Protein AF-A0A3B9KYA5-F1 (afdb_monomer)

Nearest PDB structures (foldseek):
  1zg2-assembly1_A  TM=2.903E-01  e=6.219E+00  Halalkalibacterium halodurans
  2adb-assembly1_A  TM=3.787E-01  e=8.747E+00  Homo sapiens

Structure (mmCIF, N/CA/C/O backbone):
data_AF-A0A3B9KYA5-F1
#
_entry.id   AF-A0A3B9KYA5-F1
#
loop_
_atom_site.group_PDB
_atom_site.id
_atom_site.type_symbol
_atom_site.label_atom_id
_atom_site.label_alt_id
_atom_site.label_comp_id
_atom_site.label_asym_id
_atom_site.label_entity_id
_atom_site.label_seq_id
_atom_site.pdbx_PDB_ins_code
_atom_site.Cartn_x
_atom_site.Cartn_y
_atom_site.Cartn_z
_atom_site.occupancy
_atom_site.B_iso_or_equiv
_atom_site.auth_seq_id
_atom_site.auth_comp_id
_atom_site.auth_asym_id
_atom_site.auth_atom_id
_atom_site.pdbx_PDB_model_num
ATOM 1 N N . MET A 1 1 ? -7.004 -2.090 -8.930 1.00 89.12 1 MET A N 1
ATOM 2 C CA . MET A 1 1 ? -6.423 -2.524 -7.643 1.00 89.12 1 MET A CA 1
ATOM 3 C C . MET A 1 1 ? -5.636 -1.366 -7.054 1.00 89.12 1 MET A C 1
ATOM 5 O O . MET A 1 1 ? -4.995 -0.646 -7.810 1.00 89.12 1 MET A O 1
ATOM 9 N N . ILE A 1 2 ? -5.721 -1.164 -5.742 1.00 94.06 2 ILE A N 1
ATOM 10 C CA . ILE A 1 2 ? -5.070 -0.092 -4.983 1.00 94.06 2 ILE A CA 1
ATOM 11 C C . ILE A 1 2 ? -4.111 -0.746 -3.991 1.00 94.06 2 ILE A C 1
ATOM 13 O O . ILE A 1 2 ? -4.488 -1.706 -3.320 1.00 94.06 2 ILE A O 1
ATOM 17 N N . ARG A 1 3 ? -2.888 -0.224 -3.901 1.00 94.00 3 ARG A N 1
ATOM 18 C CA . ARG A 1 3 ? -1.895 -0.633 -2.905 1.00 94.00 3 ARG A CA 1
ATOM 19 C C . ARG A 1 3 ? -1.982 0.297 -1.700 1.00 94.00 3 ARG A C 1
ATOM 21 O O . ARG A 1 3 ? -1.852 1.510 -1.870 1.00 94.00 3 ARG A O 1
ATOM 28 N N . TYR A 1 4 ? -2.168 -0.262 -0.510 1.00 95.00 4 TYR A N 1
ATOM 29 C CA . TYR A 1 4 ? -2.087 0.477 0.748 1.00 95.00 4 TYR A CA 1
ATOM 30 C C . TYR A 1 4 ? -0.863 0.038 1.546 1.00 95.00 4 TYR A C 1
ATOM 32 O O . TYR A 1 4 ? -0.582 -1.156 1.637 1.00 95.00 4 TYR A O 1
ATOM 40 N N . ALA A 1 5 ? -0.175 1.017 2.133 1.00 95.06 5 ALA A N 1
ATOM 41 C CA . ALA A 1 5 ? 0.721 0.785 3.255 1.00 95.06 5 ALA A CA 1
ATOM 42 C C . ALA A 1 5 ? -0.135 0.682 4.522 1.00 95.06 5 ALA A C 1
ATOM 44 O O . ALA A 1 5 ? -0.988 1.542 4.777 1.00 95.06 5 ALA A O 1
ATOM 45 N N . LEU A 1 6 ? 0.046 -0.397 5.267 1.00 95.62 6 LEU A N 1
ATOM 46 C CA . LEU A 1 6 ? -0.723 -0.757 6.444 1.00 95.62 6 LEU A CA 1
ATOM 47 C C . LEU A 1 6 ? 0.216 -0.908 7.639 1.00 95.62 6 LEU A C 1
ATOM 49 O O . LEU A 1 6 ? 1.379 -1.266 7.486 1.00 95.62 6 LEU A O 1
ATOM 53 N N . ILE A 1 7 ? -0.306 -0.655 8.832 1.00 96.38 7 ILE A N 1
ATOM 54 C CA . ILE A 1 7 ? 0.396 -0.890 10.092 1.00 96.38 7 ILE A CA 1
ATOM 55 C C . ILE A 1 7 ? -0.528 -1.607 11.068 1.00 96.38 7 ILE A C 1
ATOM 57 O O . ILE A 1 7 ? -1.719 -1.295 11.158 1.00 96.38 7 ILE A O 1
ATOM 61 N N . CYS A 1 8 ? 0.017 -2.583 11.787 1.00 96.88 8 CYS A N 1
ATOM 62 C CA . CYS A 1 8 ? -0.670 -3.21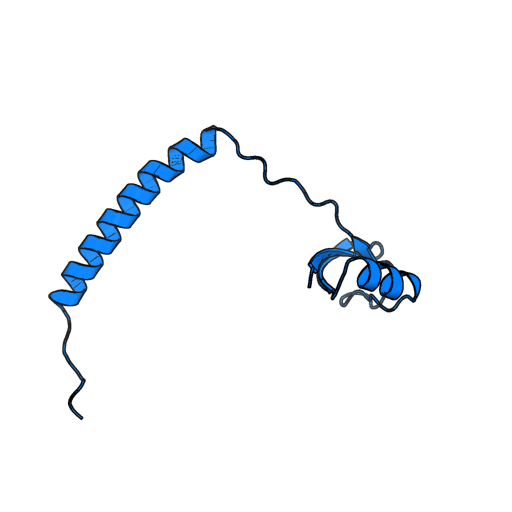1 12.906 1.00 96.88 8 CYS A CA 1
ATOM 63 C C . CYS A 1 8 ? -0.453 -2.392 14.182 1.00 96.88 8 CYS A C 1
ATOM 65 O O . CYS A 1 8 ? 0.685 -2.197 14.598 1.00 96.88 8 CYS A O 1
ATOM 67 N N . SER A 1 9 ? -1.530 -1.965 14.837 1.00 94.81 9 SER A N 1
ATOM 68 C CA . SER A 1 9 ? -1.448 -1.176 16.072 1.00 94.81 9 SER A CA 1
ATOM 69 C C . SER A 1 9 ? -0.931 -1.981 17.271 1.00 94.81 9 SER A C 1
ATOM 71 O O . SER A 1 9 ? -0.442 -1.390 18.226 1.00 94.81 9 SER A O 1
ATOM 73 N N . ASP A 1 10 ? -1.043 -3.315 17.238 1.00 95.06 10 ASP A N 1
ATOM 74 C CA . ASP A 1 10 ? -0.693 -4.172 18.381 1.00 95.06 10 ASP A CA 1
ATOM 75 C C . ASP A 1 10 ? 0.810 -4.497 18.449 1.00 95.06 10 ASP A C 1
ATOM 77 O O . ASP A 1 10 ? 1.337 -4.764 19.525 1.00 95.06 10 ASP A O 1
ATOM 81 N N . CYS A 1 11 ? 1.500 -4.523 17.303 1.00 95.75 11 CYS A N 1
ATOM 82 C CA . CYS A 1 11 ? 2.918 -4.902 17.213 1.00 95.75 11 CYS A CA 1
ATOM 83 C C . CYS A 1 11 ? 3.762 -3.965 16.338 1.00 95.75 11 CYS A C 1
ATOM 85 O O . CYS A 1 11 ? 4.901 -4.300 16.025 1.00 95.75 11 CYS A O 1
ATOM 87 N N . GLU A 1 12 ? 3.189 -2.839 15.901 1.00 94.81 12 GLU A N 1
ATOM 88 C CA . GLU A 1 12 ? 3.827 -1.818 15.051 1.00 94.81 12 GLU A CA 1
ATOM 89 C C . GLU A 1 12 ? 4.448 -2.355 13.749 1.00 94.81 12 GLU A C 1
ATOM 91 O O . GLU A 1 12 ? 5.252 -1.685 13.111 1.00 94.81 12 GLU A O 1
ATOM 96 N N . HIS A 1 13 ? 4.040 -3.548 13.311 1.00 95.88 13 HIS A N 1
ATOM 97 C CA . HIS A 1 13 ? 4.494 -4.139 12.058 1.00 95.88 13 HIS A CA 1
ATOM 98 C C . HIS A 1 13 ? 3.886 -3.400 10.862 1.00 95.88 13 HIS A C 1
ATOM 100 O O . HIS A 1 13 ? 2.659 -3.377 10.699 1.00 95.88 13 HIS A O 1
ATOM 106 N N . ASP A 1 14 ? 4.748 -2.832 10.023 1.00 95.38 14 ASP A N 1
ATOM 107 C CA . ASP A 1 14 ? 4.408 -2.232 8.740 1.00 95.38 14 ASP A CA 1
ATOM 108 C C . ASP A 1 14 ? 4.421 -3.271 7.614 1.00 95.38 14 ASP A C 1
ATOM 110 O O . ASP A 1 14 ? 5.270 -4.158 7.552 1.00 95.38 14 ASP A O 1
ATOM 114 N N . PHE A 1 15 ? 3.444 -3.185 6.716 1.00 95.75 15 PHE A N 1
ATOM 115 C CA . PHE A 1 15 ? 3.353 -4.065 5.556 1.00 95.75 15 PHE A CA 1
ATOM 116 C C . PHE A 1 15 ? 2.493 -3.451 4.454 1.00 95.75 15 PHE A C 1
ATOM 118 O O . PHE A 1 15 ? 1.833 -2.428 4.630 1.00 95.75 15 PHE A O 1
ATOM 125 N N . GLU A 1 16 ? 2.472 -4.094 3.290 1.00 95.19 16 GLU A N 1
ATOM 126 C CA . GLU A 1 16 ? 1.674 -3.647 2.153 1.00 95.19 16 GLU A CA 1
ATOM 127 C C . GLU A 1 16 ? 0.654 -4.700 1.734 1.00 95.19 16 GLU A C 1
ATOM 129 O O . GLU A 1 16 ? 0.927 -5.901 1.747 1.00 95.19 16 GLU A O 1
ATOM 134 N N . ALA A 1 17 ? -0.523 -4.240 1.310 1.00 94.81 17 ALA A N 1
ATOM 135 C CA . ALA A 1 17 ? -1.560 -5.106 0.767 1.00 94.81 17 ALA A CA 1
ATOM 136 C C . ALA A 1 17 ? -2.307 -4.441 -0.394 1.00 94.81 17 ALA A C 1
ATOM 138 O O . ALA A 1 17 ? -2.431 -3.213 -0.486 1.00 94.81 17 ALA A O 1
ATOM 139 N N . TRP A 1 18 ? -2.804 -5.284 -1.298 1.00 96.00 18 TRP A N 1
ATOM 140 C CA . TRP A 1 18 ? -3.525 -4.872 -2.496 1.00 96.00 18 TRP A CA 1
ATOM 141 C C . TRP A 1 18 ? -5.011 -5.175 -2.361 1.00 96.00 18 TRP A C 1
ATOM 143 O O . TRP A 1 18 ? -5.404 -6.299 -2.064 1.00 96.00 18 TRP A O 1
ATOM 153 N N . PHE A 1 19 ? -5.841 -4.181 -2.661 1.00 96.88 19 PHE A N 1
ATOM 154 C CA . PHE A 1 19 ? -7.296 -4.287 -2.602 1.00 96.88 19 PHE A CA 1
ATOM 155 C C . PHE A 1 19 ? -7.902 -3.954 -3.964 1.00 96.88 19 PHE A C 1
ATOM 157 O O . PHE A 1 19 ? -7.328 -3.197 -4.752 1.00 96.88 19 PHE A O 1
ATOM 164 N N . ALA A 1 20 ? -9.070 -4.512 -4.279 1.00 97.25 20 ALA A N 1
ATOM 165 C CA . ALA A 1 20 ? -9.750 -4.222 -5.544 1.00 97.25 20 ALA A CA 1
ATOM 166 C C . ALA A 1 20 ? -10.117 -2.727 -5.665 1.00 97.25 20 ALA A C 1
ATOM 168 O O . ALA A 1 20 ? -9.874 -2.115 -6.709 1.00 97.25 20 ALA A O 1
ATOM 169 N N . SER A 1 21 ? -10.614 -2.147 -4.569 1.00 96.88 21 SER A N 1
ATOM 170 C CA . SER A 1 21 ? -11.028 -0.750 -4.398 1.00 96.88 21 SER A CA 1
ATOM 171 C C . SER A 1 21 ? -10.768 -0.282 -2.956 1.00 96.88 21 SER A C 1
ATOM 173 O O . SER A 1 21 ? -10.406 -1.087 -2.097 1.00 96.88 21 SER A O 1
ATOM 175 N N . SER A 1 22 ? -10.987 1.007 -2.670 1.00 95.19 22 SER A N 1
ATOM 176 C CA . SER A 1 22 ? -10.930 1.533 -1.298 1.00 95.19 22 SER A CA 1
ATOM 177 C C . SER A 1 22 ? -12.034 0.937 -0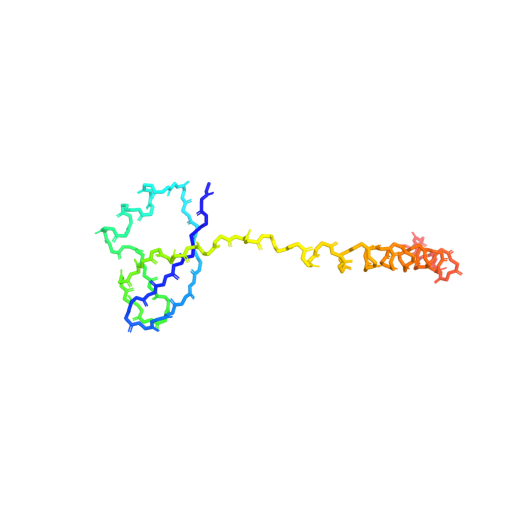.423 1.00 95.19 22 SER A C 1
ATOM 179 O O . SER A 1 22 ? -11.757 0.480 0.680 1.00 95.19 22 SER A O 1
ATOM 181 N N . SER A 1 23 ? -13.255 0.840 -0.959 1.00 97.38 23 SER A N 1
ATOM 182 C CA . SER A 1 23 ? -14.400 0.237 -0.269 1.00 97.38 23 SER A CA 1
ATOM 183 C C . SER A 1 23 ? -14.179 -1.233 0.086 1.00 97.38 23 SER A C 1
ATOM 185 O O . SER A 1 23 ? -14.644 -1.684 1.126 1.00 97.38 23 SER A O 1
ATOM 187 N N . ALA A 1 24 ? -13.434 -1.978 -0.738 1.00 97.38 24 ALA A N 1
ATOM 188 C CA . ALA A 1 24 ? -13.093 -3.366 -0.446 1.00 97.38 24 ALA A CA 1
ATOM 189 C C . ALA A 1 24 ? -12.151 -3.496 0.760 1.00 97.38 24 ALA A C 1
ATOM 191 O O . ALA A 1 24 ? -12.245 -4.487 1.480 1.00 97.38 24 ALA A O 1
ATOM 192 N N . PHE A 1 25 ? -11.245 -2.533 0.978 1.00 96.56 25 PHE A N 1
ATOM 193 C CA . PHE A 1 25 ? -10.454 -2.483 2.211 1.00 96.56 25 PHE A CA 1
ATOM 194 C C . PHE A 1 25 ? -11.355 -2.175 3.406 1.00 96.56 25 PHE A C 1
ATOM 196 O O . PHE A 1 25 ? -11.282 -2.880 4.408 1.00 96.56 25 PHE A O 1
ATOM 203 N N . ASP A 1 26 ? -12.201 -1.146 3.294 1.00 96.38 26 ASP A N 1
ATOM 204 C CA . ASP A 1 26 ? -13.024 -0.693 4.416 1.00 96.38 26 ASP A CA 1
ATOM 205 C C . ASP A 1 26 ? -13.995 -1.813 4.877 1.00 96.38 26 ASP A C 1
ATOM 207 O O . ASP A 1 26 ? -14.066 -2.085 6.074 1.00 96.38 26 ASP A O 1
ATOM 211 N N . ASP A 1 27 ? -14.637 -2.549 3.951 1.00 97.69 27 ASP A N 1
ATOM 212 C CA . ASP A 1 27 ? -15.487 -3.720 4.271 1.00 97.69 27 ASP A CA 1
ATOM 213 C C . ASP A 1 27 ? -14.701 -4.851 4.954 1.00 97.69 27 ASP A C 1
ATOM 215 O O . ASP A 1 27 ? -15.100 -5.360 6.003 1.00 97.69 27 ASP A O 1
ATOM 219 N N . GLN A 1 28 ? -13.552 -5.240 4.390 1.00 97.00 28 GLN A N 1
ATOM 220 C CA . GLN A 1 28 ? -12.735 -6.320 4.953 1.00 97.00 28 GLN A CA 1
ATOM 221 C C . GLN A 1 28 ? -12.178 -5.960 6.332 1.00 97.00 28 GLN A C 1
ATOM 223 O O . GLN A 1 28 ? -12.162 -6.808 7.222 1.00 97.00 28 GLN A O 1
ATOM 228 N N . SER A 1 29 ? -11.746 -4.712 6.524 1.00 95.75 29 SER A N 1
ATOM 229 C CA . SER A 1 29 ? -11.251 -4.209 7.806 1.00 95.75 29 SER A CA 1
ATOM 230 C C . SER A 1 29 ? -12.363 -4.198 8.856 1.00 95.75 29 SER A C 1
ATOM 232 O O . SER A 1 29 ? -12.172 -4.741 9.943 1.00 95.75 29 SER A O 1
ATOM 234 N N . GLN A 1 30 ? -13.558 -3.703 8.513 1.00 95.94 30 GLN A N 1
ATOM 235 C CA . GLN A 1 30 ? -14.711 -3.697 9.420 1.00 95.94 30 GLN A CA 1
ATOM 236 C C . GLN A 1 30 ? -15.143 -5.110 9.837 1.00 95.94 30 GLN A C 1
ATOM 238 O O . GLN A 1 30 ? -15.607 -5.320 10.956 1.00 95.94 30 GLN A O 1
ATOM 243 N N . ARG A 1 31 ? -14.959 -6.092 8.952 1.00 96.94 31 ARG A N 1
ATOM 244 C CA . ARG A 1 31 ? -15.238 -7.511 9.212 1.00 96.94 31 ARG A CA 1
ATOM 245 C C . ARG A 1 31 ? -14.085 -8.248 9.904 1.00 96.94 31 ARG A C 1
ATOM 247 O O . ARG A 1 31 ? -14.209 -9.447 10.137 1.00 96.94 31 ARG A O 1
ATOM 254 N N . GLY A 1 32 ? -12.974 -7.572 10.204 1.00 95.31 32 GLY A N 1
ATOM 255 C CA . GLY A 1 32 ? -11.796 -8.172 10.839 1.00 95.31 32 GLY A CA 1
ATOM 256 C C . GLY A 1 32 ? -11.035 -9.161 9.948 1.00 95.31 32 GLY A C 1
ATOM 257 O O . GLY A 1 32 ? -10.294 -9.995 10.456 1.00 95.31 32 GLY A O 1
ATOM 258 N N . LEU A 1 33 ? -11.213 -9.090 8.626 1.00 96.06 33 LEU A N 1
ATOM 259 C CA . LEU A 1 33 ? -10.583 -9.997 7.656 1.00 96.06 33 LEU A CA 1
ATOM 260 C C . LEU A 1 33 ? -9.173 -9.556 7.244 1.00 96.06 33 LEU A C 1
ATOM 262 O O . LEU A 1 33 ? -8.480 -10.283 6.538 1.00 96.06 33 LEU A O 1
ATOM 266 N N . VAL A 1 34 ? -8.744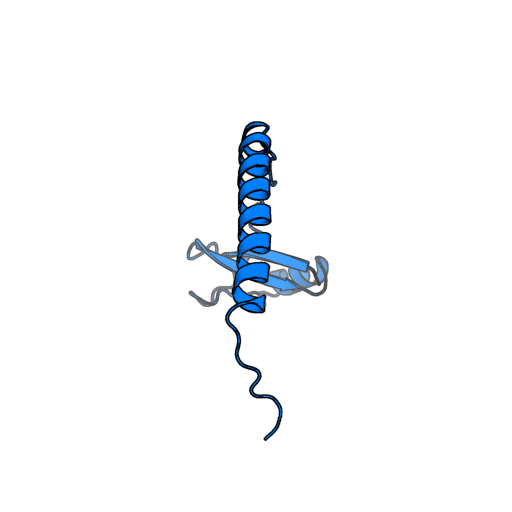 -8.368 7.672 1.00 96.62 34 VAL A N 1
ATOM 267 C CA . VAL A 1 34 ? -7.382 -7.871 7.464 1.00 96.62 34 VAL A CA 1
ATOM 268 C C . VAL A 1 34 ? -6.560 -8.187 8.711 1.00 96.62 34 VAL A C 1
ATOM 270 O O . VAL A 1 34 ? -6.712 -7.527 9.735 1.00 96.62 34 VAL A O 1
ATOM 273 N N . SER A 1 35 ? -5.698 -9.200 8.625 1.00 96.69 35 SER A N 1
ATOM 274 C CA . SER A 1 35 ? -4.878 -9.682 9.743 1.00 96.69 35 SER A CA 1
ATOM 275 C C . SER A 1 35 ? -3.397 -9.358 9.568 1.00 96.69 35 SER A C 1
ATOM 277 O O . SER A 1 35 ? -2.851 -9.466 8.469 1.00 96.69 35 SER A O 1
ATOM 279 N N . CYS A 1 36 ? -2.722 -9.048 10.670 1.00 96.94 36 CYS A N 1
ATOM 280 C CA . CYS A 1 36 ? -1.272 -8.932 10.721 1.00 96.94 36 CYS A CA 1
ATOM 281 C C . CYS A 1 36 ? -0.613 -10.317 10.659 1.00 96.94 36 CYS A C 1
ATOM 283 O O . CYS A 1 36 ? -0.950 -11.207 11.437 1.00 96.94 36 CYS A O 1
ATOM 285 N N . THR A 1 37 ? 0.380 -10.494 9.7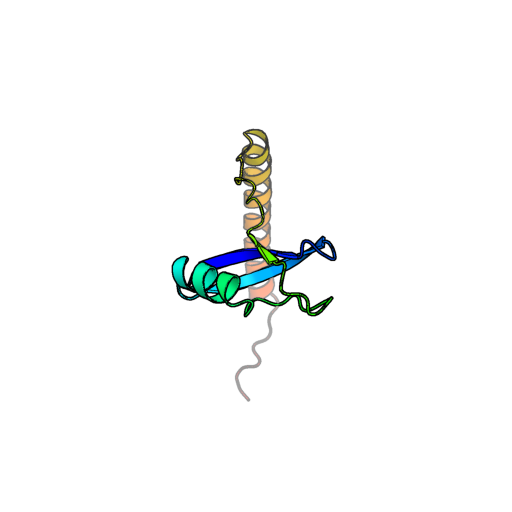89 1.00 94.31 37 THR A N 1
ATOM 286 C CA . THR A 1 37 ? 1.121 -11.760 9.656 1.00 94.31 37 THR A CA 1
ATOM 287 C C . THR A 1 37 ? 2.096 -12.031 10.804 1.00 94.31 37 THR A C 1
ATOM 289 O O . THR A 1 37 ? 2.556 -13.159 10.937 1.00 94.31 37 THR A O 1
ATOM 292 N N . MET A 1 38 ? 2.412 -11.025 11.628 1.00 95.94 38 MET A N 1
ATOM 293 C CA . MET A 1 38 ? 3.352 -11.159 12.749 1.00 95.94 38 MET A CA 1
ATOM 294 C C . MET A 1 38 ? 2.664 -11.569 14.054 1.00 95.94 38 MET A C 1
ATOM 296 O O . MET A 1 38 ? 3.174 -12.431 14.763 1.00 95.94 38 MET A O 1
ATOM 300 N N . CYS A 1 39 ? 1.509 -10.976 14.376 1.00 96.62 39 CYS A N 1
ATOM 301 C CA . CYS A 1 39 ? 0.787 -11.258 15.624 1.00 96.62 39 CYS A CA 1
ATOM 302 C C . CYS A 1 39 ? -0.555 -11.982 15.431 1.00 96.62 39 CYS A C 1
ATOM 304 O O . CYS A 1 39 ? -1.142 -12.438 16.408 1.00 96.62 39 CYS A O 1
ATOM 306 N N . GLY A 1 40 ? -1.074 -12.069 14.202 1.00 95.19 40 GLY A N 1
ATOM 307 C CA . GLY A 1 40 ? -2.393 -12.641 13.907 1.00 95.19 40 GLY A CA 1
ATOM 308 C C . GLY A 1 40 ? -3.585 -11.740 14.257 1.00 95.19 40 GLY A C 1
ATOM 309 O O . GLY A 1 40 ? -4.715 -12.078 13.916 1.00 95.19 40 GLY A O 1
ATOM 310 N N . GLY A 1 41 ? -3.357 -10.593 14.906 1.00 95.81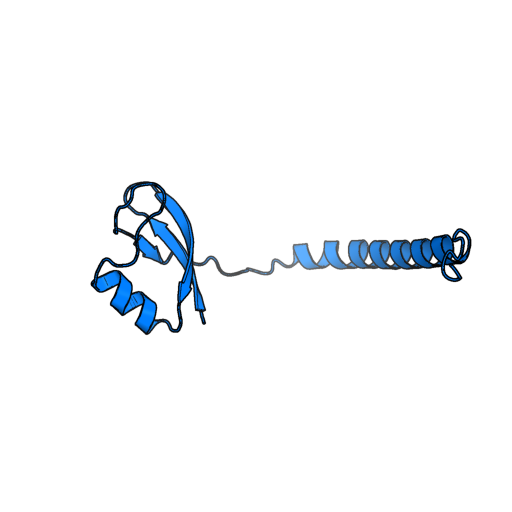 41 GLY A N 1
ATOM 311 C CA . GLY A 1 41 ? -4.399 -9.624 15.250 1.00 95.81 41 GLY A CA 1
ATOM 312 C C . GLY A 1 41 ? -4.974 -8.899 14.029 1.00 95.81 41 GLY A C 1
ATOM 313 O O . GLY A 1 41 ? -4.321 -8.778 12.992 1.00 95.81 41 GLY A O 1
ATOM 314 N N . SER A 1 42 ? -6.198 -8.384 14.159 1.00 96.62 42 SER A N 1
ATOM 315 C CA . SER A 1 42 ? -6.920 -7.660 13.098 1.00 96.62 42 SER A CA 1
ATOM 316 C C . SER A 1 42 ? -6.922 -6.137 13.278 1.00 96.62 42 SER A C 1
ATOM 318 O O . SER A 1 42 ? -7.630 -5.424 12.567 1.00 96.62 42 SER A O 1
ATOM 320 N N . ASN A 1 43 ? -6.152 -5.617 14.239 1.00 95.75 43 ASN A N 1
ATOM 321 C CA . ASN A 1 43 ? -6.034 -4.186 14.511 1.00 95.75 43 ASN A CA 1
ATOM 322 C C . ASN A 1 43 ? -5.070 -3.527 13.508 1.00 95.75 43 ASN A C 1
ATOM 324 O O . ASN A 1 43 ? -3.942 -3.161 13.841 1.00 95.75 43 ASN A O 1
ATOM 328 N N . VAL A 1 44 ? -5.491 -3.471 12.244 1.00 96.38 44 VAL A N 1
ATOM 329 C CA . VAL A 1 44 ? -4.697 -2.984 11.111 1.00 96.38 44 VAL A CA 1
ATOM 330 C C . VAL A 1 44 ? -5.292 -1.684 10.574 1.00 96.38 44 VAL A C 1
ATOM 332 O O . VAL A 1 44 ? -6.476 -1.624 10.243 1.00 96.38 44 VAL A O 1
ATOM 335 N N . ALA A 1 45 ? -4.454 -0.659 10.424 1.00 94.81 45 ALA A N 1
ATOM 336 C CA . ALA A 1 45 ? -4.836 0.656 9.920 1.00 94.81 45 ALA A CA 1
ATOM 337 C C . ALA A 1 45 ? -4.008 1.066 8.691 1.00 94.81 45 ALA A C 1
ATOM 339 O O . ALA A 1 45 ? -2.886 0.601 8.495 1.00 94.81 45 ALA A O 1
ATOM 340 N N . LYS A 1 46 ? -4.553 1.970 7.864 1.00 94.75 46 LYS A N 1
ATOM 341 C CA . LYS A 1 46 ? -3.800 2.616 6.773 1.00 94.75 46 LYS A CA 1
ATOM 342 C C . LYS A 1 46 ? -2.718 3.507 7.388 1.00 94.75 46 LYS A C 1
ATOM 344 O O . LYS A 1 46 ? -3.036 4.350 8.226 1.00 94.75 46 LYS A O 1
ATOM 349 N N . GLN A 1 47 ? -1.470 3.365 6.954 1.00 91.62 47 GLN A N 1
ATOM 350 C CA . GLN A 1 47 ? -0.420 4.303 7.346 1.00 91.62 47 GLN A CA 1
ATOM 351 C C . GLN A 1 47 ? -0.642 5.682 6.718 1.00 91.62 47 GLN A C 1
ATOM 353 O O . GLN A 1 47 ? -1.219 5.821 5.634 1.00 91.62 47 GLN A O 1
ATOM 358 N N . ILE A 1 48 ? -0.135 6.713 7.398 1.00 80.62 48 ILE A N 1
ATOM 359 C CA . ILE A 1 48 ? -0.038 8.056 6.830 1.00 80.62 48 ILE A CA 1
ATOM 360 C C . ILE A 1 48 ? 0.987 8.001 5.695 1.00 80.62 48 ILE A C 1
ATOM 362 O O . ILE A 1 48 ? 2.175 7.776 5.919 1.00 80.62 48 ILE A O 1
ATOM 366 N N . MET A 1 49 ? 0.525 8.216 4.467 1.00 72.62 49 MET A N 1
ATOM 367 C CA . MET A 1 49 ? 1.401 8.280 3.301 1.00 72.62 49 MET A CA 1
ATOM 368 C C . MET A 1 49 ? 2.117 9.633 3.295 1.00 72.62 49 MET A C 1
ATOM 370 O O . MET A 1 49 ? 1.484 10.668 3.076 1.00 72.62 49 MET A O 1
ATOM 374 N N . ALA A 1 50 ? 3.432 9.644 3.518 1.00 66.12 50 ALA A N 1
ATOM 375 C CA . ALA A 1 50 ? 4.218 10.862 3.353 1.00 66.12 50 ALA A CA 1
ATOM 376 C C . ALA A 1 50 ? 4.223 11.282 1.865 1.00 66.12 50 ALA A C 1
ATOM 378 O O . ALA A 1 50 ? 4.520 10.455 0.996 1.00 66.12 50 ALA A O 1
ATOM 379 N N . PRO A 1 51 ? 3.903 12.546 1.529 1.00 68.06 51 PRO A N 1
ATOM 380 C CA . PRO A 1 51 ? 3.975 13.018 0.153 1.00 68.06 51 PRO A CA 1
ATOM 381 C C . PRO A 1 51 ? 5.430 13.008 -0.333 1.00 68.06 51 PRO A C 1
ATOM 383 O O . PRO A 1 51 ? 6.346 13.384 0.398 1.00 68.06 51 PRO A O 1
ATOM 386 N N . SER A 1 52 ? 5.656 12.615 -1.590 1.00 71.31 52 SER A N 1
ATOM 387 C CA . SER A 1 52 ? 6.985 12.713 -2.207 1.00 71.31 52 SER A CA 1
ATOM 388 C C . SER A 1 52 ? 7.305 14.184 -2.491 1.00 71.31 52 SER A C 1
ATOM 390 O O . SER A 1 52 ? 6.986 14.716 -3.555 1.00 71.31 52 SER A O 1
ATOM 392 N N . VAL A 1 53 ? 7.899 14.867 -1.514 1.00 76.69 53 VAL A N 1
ATOM 393 C CA . VAL A 1 53 ? 8.303 16.269 -1.650 1.00 76.69 53 VAL A CA 1
ATOM 394 C C . VAL A 1 53 ? 9.570 16.336 -2.501 1.00 76.69 53 VAL A C 1
ATOM 396 O O . VAL A 1 53 ? 10.630 15.843 -2.122 1.00 76.69 53 VAL A O 1
ATOM 399 N N . ARG A 1 54 ? 9.465 16.951 -3.682 1.00 71.75 54 ARG A N 1
ATOM 400 C CA . ARG A 1 54 ? 10.618 17.259 -4.537 1.00 71.75 54 ARG A CA 1
ATOM 401 C C . ARG A 1 54 ? 11.354 18.460 -3.936 1.00 71.75 54 ARG A C 1
ATOM 403 O O . ARG A 1 54 ? 10.848 19.576 -4.007 1.00 71.75 54 ARG A O 1
ATOM 410 N N . THR A 1 55 ? 12.537 18.256 -3.366 1.00 75.38 55 THR A N 1
ATOM 411 C CA . THR A 1 55 ? 13.414 19.365 -2.957 1.00 75.38 55 THR A CA 1
ATOM 412 C C . THR A 1 55 ? 14.231 19.848 -4.162 1.00 75.38 55 THR A C 1
ATOM 414 O O . THR A 1 55 ? 14.635 19.059 -5.018 1.00 75.38 55 THR A O 1
ATOM 417 N N . SER A 1 56 ? 14.454 21.160 -4.275 1.00 67.75 56 SER A N 1
ATOM 418 C C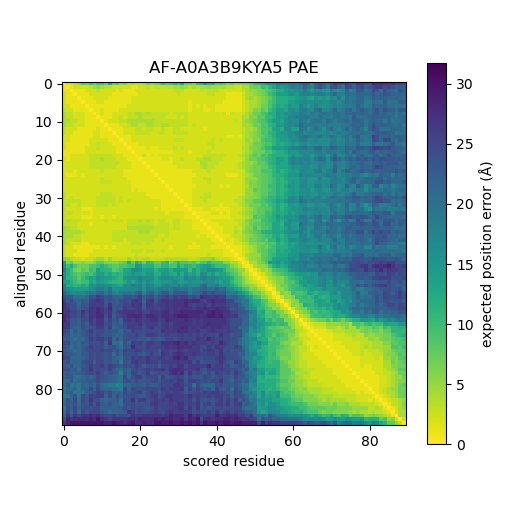A . SER A 1 56 ? 15.171 21.779 -5.407 1.00 67.75 56 SER A CA 1
ATOM 419 C C . SER A 1 56 ? 16.635 21.328 -5.520 1.00 67.75 56 SER A C 1
ATOM 421 O O . SER A 1 56 ? 17.227 21.395 -6.598 1.00 67.75 56 SER A O 1
ATOM 423 N N . GLU A 1 57 ? 17.209 20.822 -4.430 1.00 64.00 57 GLU A N 1
ATOM 424 C CA . GLU A 1 57 ? 18.582 20.321 -4.359 1.00 64.00 57 GLU A CA 1
ATOM 425 C C . GLU A 1 57 ? 18.761 18.972 -5.071 1.00 64.00 57 GLU A C 1
ATOM 427 O O . GLU A 1 57 ? 19.731 18.797 -5.807 1.00 64.00 57 GLU A O 1
ATOM 432 N N . ALA A 1 58 ? 17.767 18.077 -4.991 1.00 59.59 58 ALA A N 1
ATOM 433 C CA . ALA A 1 58 ? 17.785 16.774 -5.669 1.00 59.59 58 ALA A CA 1
ATOM 434 C C . ALA A 1 58 ? 17.805 16.886 -7.206 1.00 59.59 58 ALA A C 1
ATOM 436 O O . ALA A 1 58 ? 18.177 15.948 -7.910 1.00 59.59 58 ALA A O 1
ATOM 437 N N . ARG A 1 59 ? 17.417 18.045 -7.757 1.00 58.28 59 ARG A N 1
ATOM 438 C CA . ARG A 1 59 ? 17.429 18.266 -9.207 1.00 58.28 59 ARG A CA 1
ATOM 439 C C . ARG A 1 59 ? 18.841 18.465 -9.762 1.00 58.28 59 ARG A C 1
ATOM 441 O O . ARG A 1 59 ? 19.061 18.144 -10.926 1.00 58.28 59 ARG A O 1
ATOM 448 N N . ARG A 1 60 ? 19.785 18.957 -8.949 1.00 57.66 60 ARG A N 1
ATOM 449 C CA . ARG A 1 60 ? 21.150 19.288 -9.395 1.00 57.66 60 ARG A CA 1
ATOM 450 C C . ARG A 1 60 ? 22.080 18.077 -9.463 1.00 57.66 60 ARG A C 1
ATOM 452 O O . ARG A 1 60 ? 22.872 17.997 -10.388 1.00 57.66 60 ARG A O 1
ATOM 459 N N . THR A 1 61 ? 21.943 17.103 -8.567 1.00 59.16 61 THR A N 1
ATOM 460 C CA . THR A 1 61 ? 22.726 15.853 -8.615 1.00 59.16 61 THR A CA 1
ATOM 461 C C . THR A 1 61 ? 22.324 14.951 -9.786 1.00 59.16 61 THR A C 1
ATOM 463 O O . THR A 1 61 ? 23.172 14.325 -10.418 1.00 59.16 61 THR A O 1
ATOM 466 N N . SER A 1 62 ? 21.036 14.951 -10.148 1.00 61.28 62 SER A N 1
ATOM 467 C CA . SER A 1 62 ? 20.494 14.051 -11.176 1.00 61.28 62 SER A CA 1
ATOM 468 C C . SER A 1 62 ? 21.020 14.293 -12.599 1.00 61.28 62 SER A C 1
ATOM 470 O O . SER A 1 62 ? 21.088 13.355 -13.394 1.00 61.28 62 SER A O 1
ATOM 472 N N . SER A 1 63 ? 21.388 15.530 -12.956 1.00 64.06 63 SER A N 1
ATOM 473 C CA . SER A 1 63 ? 21.832 15.846 -14.322 1.00 64.06 63 SER A CA 1
ATOM 474 C C . SER A 1 63 ? 23.218 15.289 -14.625 1.00 64.06 63 SER A C 1
ATOM 476 O O . SER A 1 63 ? 23.449 14.785 -15.730 1.00 64.06 63 SER A O 1
ATOM 478 N N . ASP A 1 64 ? 24.107 15.340 -13.635 1.00 72.25 64 ASP A N 1
ATOM 479 C CA . ASP A 1 64 ? 25.508 14.956 -13.780 1.00 72.25 64 ASP A CA 1
ATOM 480 C C . ASP A 1 64 ? 25.657 13.433 -13.719 1.00 72.25 64 ASP A C 1
ATOM 482 O O . ASP A 1 64 ? 26.309 12.839 -14.582 1.00 72.25 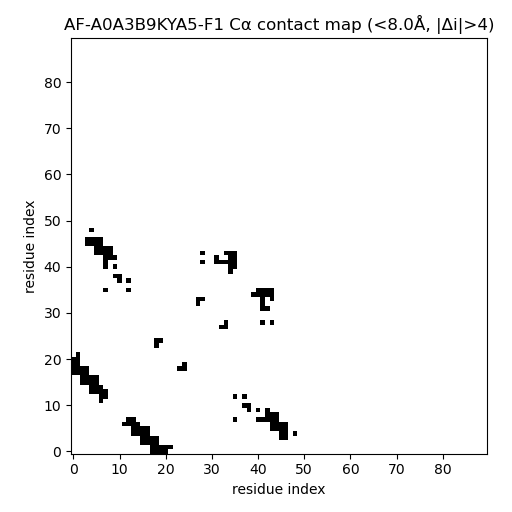64 ASP A O 1
ATOM 486 N N . GLU A 1 65 ? 24.943 12.772 -12.801 1.00 75.88 65 GLU A N 1
ATOM 487 C CA . GLU A 1 65 ? 24.864 11.307 -12.753 1.00 75.88 65 GLU A CA 1
ATOM 488 C C . GLU A 1 65 ? 24.243 10.722 -14.025 1.00 75.88 65 GLU A C 1
ATOM 490 O O . GLU A 1 65 ? 24.754 9.745 -14.581 1.00 75.88 65 GLU A O 1
ATOM 495 N N . ALA A 1 66 ? 23.186 11.342 -14.559 1.00 80.62 66 ALA A N 1
ATOM 496 C CA . ALA A 1 66 ? 22.580 10.894 -15.808 1.00 80.62 66 ALA A CA 1
ATOM 497 C C . ALA A 1 66 ? 23.533 11.068 -17.004 1.00 80.62 66 ALA A C 1
ATOM 499 O O . ALA A 1 66 ? 23.545 10.235 -17.913 1.00 80.62 66 ALA A O 1
ATOM 500 N N . ALA A 1 67 ? 24.351 12.125 -17.022 1.00 83.12 67 ALA A N 1
ATOM 501 C CA . ALA A 1 67 ? 25.356 12.333 -18.063 1.00 83.12 67 ALA A CA 1
ATOM 502 C C . ALA A 1 67 ? 26.492 11.302 -17.993 1.00 83.12 67 ALA A C 1
ATOM 504 O O . ALA A 1 67 ? 26.894 10.769 -19.031 1.00 83.12 67 ALA A O 1
ATOM 505 N N . LEU A 1 68 ? 26.970 10.980 -16.789 1.00 86.31 68 LEU A N 1
ATOM 506 C CA . LEU A 1 68 ? 27.977 9.941 -16.564 1.00 86.31 68 LEU A CA 1
ATOM 507 C C . LEU A 1 68 ? 27.449 8.551 -16.938 1.00 86.31 68 LEU A C 1
ATOM 509 O O . LEU A 1 68 ? 28.124 7.814 -17.657 1.00 86.31 68 LEU A O 1
ATOM 513 N N . THR A 1 69 ? 26.214 8.234 -16.547 1.00 89.56 69 THR A N 1
ATOM 514 C CA . THR A 1 69 ? 25.552 6.962 -16.873 1.00 89.56 69 THR A CA 1
ATOM 515 C C . THR A 1 69 ? 25.421 6.770 -18.385 1.00 89.56 69 THR A C 1
ATOM 517 O O . THR A 1 69 ? 25.741 5.702 -18.903 1.00 89.56 69 THR A O 1
ATOM 520 N N . ARG A 1 70 ? 25.028 7.816 -19.129 1.00 90.31 70 ARG A N 1
ATOM 521 C CA . ARG A 1 70 ? 24.958 7.767 -20.602 1.00 90.31 70 ARG A CA 1
ATOM 522 C C . ARG A 1 70 ? 26.317 7.458 -21.235 1.00 90.31 70 ARG A C 1
ATOM 524 O O . ARG A 1 70 ? 26.399 6.563 -22.072 1.00 90.31 70 ARG A O 1
ATOM 531 N N . LYS A 1 71 ? 27.380 8.145 -20.797 1.00 90.94 71 LYS A N 1
ATOM 532 C CA . LYS A 1 71 ? 28.751 7.902 -21.283 1.00 90.94 71 LYS A CA 1
ATOM 533 C C . LYS A 1 71 ? 29.239 6.489 -20.957 1.00 90.94 71 LYS A C 1
ATOM 535 O O . LYS A 1 71 ? 29.948 5.885 -21.759 1.00 90.94 71 LYS A O 1
ATOM 540 N N . PHE A 1 72 ? 28.871 5.961 -19.792 1.00 94.06 72 PHE A N 1
ATOM 541 C CA . PHE A 1 72 ? 29.210 4.597 -19.401 1.00 94.06 72 PHE A CA 1
ATOM 542 C C . PHE A 1 72 ? 28.508 3.561 -20.288 1.00 94.06 72 PHE A C 1
ATOM 544 O O . PHE A 1 72 ? 29.171 2.667 -20.807 1.00 94.06 72 PHE A O 1
ATOM 551 N N . ILE A 1 73 ? 27.200 3.715 -20.531 1.00 94.31 73 ILE A N 1
ATOM 552 C CA . ILE A 1 73 ? 26.427 2.817 -21.406 1.00 94.31 73 ILE A CA 1
ATOM 553 C C . ILE A 1 73 ? 26.980 2.826 -22.834 1.00 94.31 73 ILE A C 1
ATOM 555 O O . ILE A 1 73 ? 27.095 1.771 -23.456 1.00 94.31 73 ILE A O 1
ATOM 559 N N . GLU A 1 74 ? 27.344 3.996 -23.359 1.00 94.50 74 GLU A N 1
ATOM 560 C CA . GLU A 1 74 ? 27.955 4.116 -24.685 1.00 94.50 74 GLU A CA 1
ATOM 561 C C . GLU A 1 74 ? 29.277 3.341 -24.770 1.00 94.50 74 GLU A C 1
ATOM 563 O O . GLU A 1 74 ? 29.451 2.511 -25.664 1.00 94.50 74 GLU A O 1
ATOM 568 N N . LYS A 1 75 ? 30.169 3.515 -23.787 1.00 93.88 75 LYS A N 1
ATOM 569 C CA . LYS A 1 75 ? 31.420 2.748 -23.713 1.00 93.88 75 LYS A CA 1
ATOM 570 C C . LYS A 1 75 ? 31.184 1.249 -23.555 1.00 93.88 75 LYS A C 1
ATOM 572 O O . LYS A 1 75 ? 31.881 0.469 -24.196 1.00 93.88 75 LYS A O 1
ATOM 577 N N . ALA A 1 76 ? 30.215 0.844 -22.737 1.00 94.50 76 ALA A N 1
ATOM 578 C CA . ALA A 1 76 ? 29.874 -0.561 -22.542 1.00 94.50 76 ALA A CA 1
ATOM 579 C C . ALA A 1 76 ? 29.381 -1.204 -23.846 1.00 94.50 76 ALA A C 1
ATOM 581 O O . ALA A 1 76 ? 29.838 -2.286 -24.199 1.00 94.50 76 ALA A O 1
ATOM 582 N N . ARG A 1 77 ? 28.524 -0.513 -24.611 1.00 93.06 77 ARG A N 1
ATOM 583 C CA . ARG A 1 77 ? 28.068 -0.977 -25.933 1.00 93.06 77 ARG A CA 1
ATOM 584 C C . ARG A 1 77 ? 29.223 -1.161 -26.910 1.00 93.06 77 ARG A C 1
ATOM 586 O O . ARG A 1 77 ? 29.297 -2.198 -27.559 1.00 93.06 77 ARG A O 1
ATOM 593 N N . VAL A 1 78 ? 30.131 -0.187 -26.983 1.00 94.31 78 VAL A N 1
ATOM 594 C CA . VAL A 1 78 ? 31.329 -0.274 -27.833 1.00 94.31 78 VAL A CA 1
ATOM 595 C C . VAL A 1 78 ? 32.232 -1.424 -27.389 1.00 94.31 78 VAL A C 1
ATOM 597 O O . VAL A 1 78 ? 32.741 -2.166 -28.221 1.00 94.31 78 VAL A O 1
ATOM 600 N N . HIS A 1 79 ? 32.425 -1.599 -26.082 1.00 93.56 79 HIS A N 1
ATOM 601 C CA . HIS A 1 79 ? 33.253 -2.675 -25.554 1.00 93.56 79 HIS A CA 1
ATOM 602 C C . HIS A 1 79 ? 32.678 -4.050 -25.895 1.00 93.56 79 HIS A C 1
ATOM 604 O O . HIS A 1 79 ? 33.416 -4.879 -26.417 1.00 93.56 79 HIS A O 1
ATOM 610 N N . VAL A 1 80 ? 31.375 -4.259 -25.675 1.00 93.56 80 VAL A N 1
ATOM 611 C CA . VAL A 1 80 ? 30.683 -5.506 -26.029 1.00 93.56 80 VAL A CA 1
ATOM 612 C C . VAL A 1 80 ? 30.781 -5.763 -27.528 1.00 93.56 80 VAL A C 1
ATOM 614 O O . VAL A 1 80 ? 31.180 -6.851 -27.905 1.00 93.56 80 VAL A O 1
ATOM 617 N N . ALA A 1 81 ? 30.522 -4.765 -28.380 1.00 90.56 81 ALA A N 1
ATOM 618 C CA . ALA A 1 81 ? 30.628 -4.919 -29.834 1.00 90.56 81 ALA A CA 1
ATOM 619 C C . ALA A 1 81 ? 32.042 -5.295 -30.318 1.00 90.56 81 ALA A C 1
ATOM 621 O O . ALA A 1 81 ? 32.178 -5.931 -31.355 1.00 90.56 81 ALA A O 1
ATOM 622 N N . ASN A 1 82 ? 33.087 -4.918 -29.578 1.00 93.94 82 ASN A N 1
ATOM 623 C CA . ASN A 1 82 ? 34.476 -5.213 -29.937 1.00 93.94 82 ASN A CA 1
ATOM 624 C C . ASN A 1 82 ? 35.059 -6.447 -29.221 1.00 93.94 82 ASN A C 1
ATOM 626 O O . ASN A 1 82 ? 36.154 -6.872 -29.571 1.00 93.94 82 ASN A O 1
ATOM 630 N N . ASN A 1 83 ? 34.388 -6.982 -28.196 1.00 93.38 83 ASN A N 1
ATOM 631 C CA . ASN A 1 83 ? 34.899 -8.056 -27.331 1.00 93.38 83 ASN A CA 1
ATOM 632 C C . ASN A 1 83 ? 33.822 -9.120 -27.077 1.00 93.38 83 ASN A C 1
ATOM 634 O O . ASN A 1 83 ? 33.618 -9.544 -25.940 1.00 93.38 83 ASN A O 1
ATOM 638 N N . PHE A 1 84 ? 33.101 -9.521 -28.122 1.00 91.44 84 PHE A N 1
ATOM 639 C CA . PHE A 1 84 ? 32.158 -10.632 -28.048 1.00 91.44 84 PHE A CA 1
ATOM 640 C C . 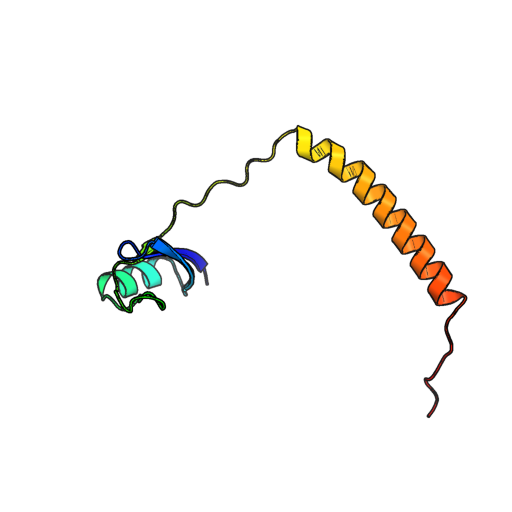PHE A 1 84 ? 32.554 -11.733 -29.024 1.00 91.44 84 PHE A C 1
ATOM 642 O O . PHE A 1 84 ? 33.164 -11.464 -30.057 1.00 91.44 84 PHE A O 1
ATOM 649 N N . ASP A 1 85 ? 32.176 -12.958 -28.679 1.00 89.81 85 ASP A N 1
ATOM 650 C CA . ASP A 1 85 ? 32.250 -14.111 -29.567 1.00 89.81 85 ASP A CA 1
ATOM 651 C C . ASP A 1 85 ? 30.822 -14.597 -29.846 1.00 89.81 85 ASP A C 1
ATOM 653 O O . ASP A 1 85 ? 29.977 -14.629 -28.942 1.00 89.81 85 ASP A O 1
ATOM 657 N N . TYR A 1 86 ? 30.519 -14.898 -31.107 1.00 84.44 86 TYR A N 1
ATOM 658 C CA . TYR A 1 86 ? 29.178 -15.288 -31.536 1.00 84.44 86 TYR A CA 1
ATOM 659 C C . TYR A 1 86 ? 29.022 -16.803 -31.415 1.00 84.44 86 TYR A C 1
ATOM 661 O O . TYR A 1 86 ? 29.567 -17.565 -32.204 1.00 84.44 86 TYR A O 1
ATOM 669 N N . VAL A 1 87 ? 28.237 -17.238 -30.433 1.00 85.62 87 VAL A N 1
ATOM 670 C CA . VAL A 1 87 ? 28.037 -18.661 -30.098 1.00 85.62 87 VAL A CA 1
ATOM 671 C C . VAL A 1 87 ? 26.742 -19.244 -30.688 1.00 85.62 87 VAL A C 1
ATOM 673 O O . VAL A 1 87 ? 26.160 -20.158 -30.119 1.00 85.62 87 VAL A O 1
ATOM 676 N N . GLY A 1 88 ? 26.236 -18.661 -31.780 1.00 77.06 88 GLY A N 1
ATOM 677 C CA . GLY A 1 88 ? 24.867 -18.880 -32.265 1.00 77.06 88 GLY A CA 1
ATOM 678 C C . GLY A 1 88 ? 24.647 -19.975 -33.313 1.00 77.06 88 GLY A C 1
ATOM 679 O O . GLY A 1 88 ? 23.499 -20.162 -33.696 1.00 77.06 88 GLY A O 1
ATOM 680 N N . ASP A 1 89 ? 25.679 -20.699 -33.753 1.00 71.50 89 ASP A N 1
ATOM 681 C CA . ASP A 1 89 ? 25.560 -21.753 -34.781 1.00 71.50 89 ASP A CA 1
ATOM 682 C C . ASP A 1 89 ? 25.921 -23.154 -34.240 1.00 71.50 89 ASP A C 1
ATOM 684 O O . ASP A 1 89 ? 26.857 -23.806 -34.712 1.00 71.50 89 ASP A O 1
ATOM 688 N N . SER A 1 90 ? 25.165 -23.628 -33.241 1.00 58.25 90 SER A N 1
ATOM 689 C CA . SER A 1 90 ? 25.174 -25.027 -32.773 1.00 58.25 90 SER A CA 1
ATOM 690 C C . SER A 1 90 ? 23.773 -25.540 -32.477 1.00 58.25 90 SER A C 1
ATOM 692 O O . SER A 1 90 ? 23.087 -24.862 -31.677 1.00 58.25 90 SER A O 1
#

pLDDT: mean 88.01, std 11.91, range [57.66, 97.69]

Solvent-accessible surface area (backbone atoms only — not comparable to full-atom values): 5636 Å² total; per-residue (Å²): 109,44,80,43,53,33,30,25,77,88,76,69,50,73,49,76,52,77,29,76,43,71,66,54,44,54,52,34,46,76,69,50,71,42,58,38,92,87,80,65,47,44,58,59,44,78,52,87,78,79,77,90,76,84,57,80,69,66,62,63,59,52,58,57,54,52,52,51,50,51,54,49,52,53,51,49,53,54,49,48,76,75,69,68,79,88,84,82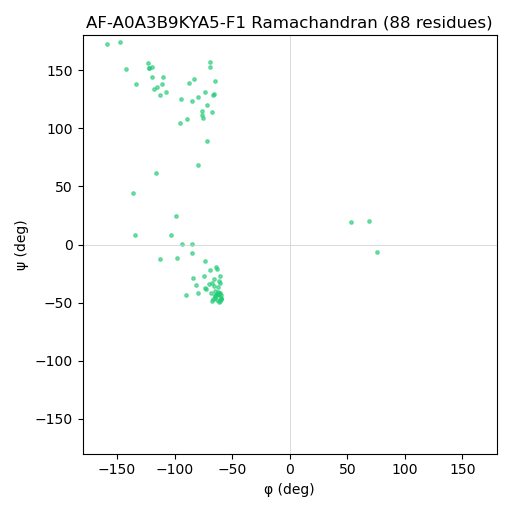,89,124

InterPro domains:
  IPR009562 Protein of unknown function DUF1178 [PF06676] (1-89)

Sequence (90 aa):
MIRYALICSDCEHDFEAWFASSSAFDDQSQRGLVSCTMCGGSNVAKQIMAPSVRTSEARRTSSDEAALTRKFIEKARVHVANNFDYVGDS

Organism: NCBI:txid1280948

Foldseek 3Di:
DDKFWKAAPVPRDIDIDDAPDPVRVVVCLVVLVCADPPPRGSRMDGDDDDDPDDDPVVVVVVVVVVVVVVVVVVVVVVCCVVDDDDPDDD

Radius of gyration: 23.93 Å; Cα contacts (8 Å, |Δi|>4): 82; chains: 1; bounding box: 50×47×53 Å

Secondary structure (DSSP, 8-state):
-EEEEEEETTT--EEEEEESSHHHHHHHHHTT----TTT----EEE---------TTHHHHHHHHHHHHHHHHHHHHHHHHHS-------

Mean predicted aligned error: 12.66 Å